Protein AF-A0A7S4MJD3-F1 (afdb_monomer)

Sequence (158 aa):
SFVICEYVCARFPGAAASKLLPPPGQARADVQKWVSVEATEMRPHILKPYKERVLKKLKGLGEPDEAVVEQGRQDTAKVLDVLEAHLAATPGGHLTGANFTLADVGFMPYLQALSDAKCGDLLEARPNVAAWWERCRTRPTWQATVALVKEARFTYKK

Structure (mmCIF, N/CA/C/O backbone):
data_AF-A0A7S4MJD3-F1
#
_entry.id   AF-A0A7S4MJD3-F1
#
loop_
_atom_site.group_PDB
_atom_site.id
_atom_site.type_symbol
_atom_site.label_atom_id
_atom_site.label_alt_id
_atom_site.label_comp_id
_atom_site.label_asym_id
_atom_site.label_entity_id
_atom_site.label_seq_id
_atom_site.pdbx_PDB_ins_code
_atom_site.Cartn_x
_atom_site.Cartn_y
_atom_site.Cartn_z
_atom_site.occupancy
_atom_site.B_iso_or_equiv
_atom_site.auth_seq_id
_atom_site.auth_comp_id
_atom_site.auth_asym_id
_atom_site.auth_atom_id
_atom_site.pdbx_PDB_model_num
ATOM 1 N N . SER A 1 1 ? 11.120 6.781 5.591 1.00 74.56 1 SER A N 1
ATOM 2 C CA . SER A 1 1 ? 11.193 5.314 5.421 1.00 74.56 1 SER A CA 1
ATOM 3 C C . SER A 1 1 ? 11.770 4.949 4.060 1.00 74.56 1 SER A C 1
ATOM 5 O O . SER A 1 1 ? 12.771 4.249 4.041 1.00 74.56 1 SER A O 1
ATOM 7 N N . PHE A 1 2 ? 11.231 5.465 2.947 1.00 86.50 2 PHE A N 1
ATOM 8 C CA . PHE A 1 2 ? 11.665 5.079 1.596 1.00 86.50 2 PHE A CA 1
ATOM 9 C C . PHE A 1 2 ? 13.173 5.214 1.319 1.00 86.50 2 PHE A C 1
ATOM 11 O O . PHE A 1 2 ? 13.774 4.271 0.825 1.00 86.50 2 PHE A O 1
ATOM 18 N N . VAL A 1 3 ? 13.808 6.323 1.718 1.00 90.38 3 VAL A N 1
ATOM 19 C CA . VAL A 1 3 ? 15.256 6.543 1.499 1.00 90.38 3 VAL A CA 1
ATOM 20 C C . VAL A 1 3 ? 16.121 5.443 2.133 1.00 90.38 3 VAL A C 1
ATOM 22 O O . VAL A 1 3 ? 17.127 5.039 1.561 1.00 90.38 3 VAL A O 1
ATOM 25 N N . ILE A 1 4 ? 15.714 4.901 3.287 1.00 92.94 4 ILE A N 1
ATOM 26 C CA . ILE A 1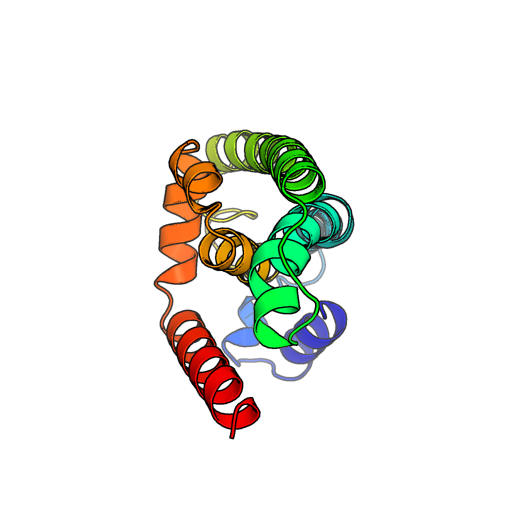 4 ? 16.417 3.774 3.920 1.00 92.94 4 ILE A CA 1
ATOM 27 C C . ILE A 1 4 ? 16.219 2.501 3.090 1.00 92.94 4 ILE A C 1
ATOM 29 O O . ILE A 1 4 ? 17.173 1.760 2.874 1.00 92.94 4 ILE A O 1
ATOM 33 N N . CYS A 1 5 ? 15.004 2.248 2.595 1.00 92.81 5 CYS A N 1
ATOM 34 C CA . CYS A 1 5 ? 14.727 1.107 1.721 1.00 92.81 5 CYS A CA 1
ATOM 35 C C . CYS A 1 5 ? 15.544 1.179 0.422 1.00 92.81 5 CYS A C 1
ATOM 37 O O . CYS A 1 5 ? 16.138 0.180 0.023 1.00 92.81 5 CYS A O 1
ATOM 39 N N . GLU A 1 6 ? 15.626 2.354 -0.204 1.00 91.94 6 GLU A N 1
ATOM 40 C CA . GLU A 1 6 ? 16.460 2.594 -1.385 1.00 91.94 6 GLU A CA 1
ATOM 41 C C . GLU A 1 6 ? 17.948 2.385 -1.077 1.00 91.94 6 GLU A C 1
ATOM 43 O O . GLU A 1 6 ? 18.629 1.669 -1.814 1.00 91.94 6 GLU A O 1
ATOM 48 N N . TYR A 1 7 ? 18.434 2.913 0.051 1.00 92.88 7 TYR A N 1
ATOM 49 C CA . TYR A 1 7 ? 19.800 2.669 0.510 1.00 92.88 7 TYR A CA 1
ATOM 50 C C . TYR A 1 7 ? 20.088 1.174 0.669 1.00 92.88 7 TYR A C 1
ATOM 52 O O . TYR A 1 7 ? 21.106 0.700 0.178 1.00 92.88 7 TYR A O 1
ATOM 60 N N . VAL A 1 8 ? 19.191 0.407 1.298 1.00 92.81 8 VAL A N 1
ATOM 61 C CA . VAL A 1 8 ? 19.345 -1.050 1.443 1.00 92.81 8 VAL A CA 1
ATOM 62 C C . VAL A 1 8 ? 19.394 -1.738 0.074 1.00 92.81 8 VAL A C 1
ATOM 64 O O . VAL A 1 8 ? 20.233 -2.614 -0.134 1.00 92.81 8 VAL A O 1
ATOM 67 N N . CYS A 1 9 ? 18.556 -1.325 -0.881 1.00 92.06 9 CYS A N 1
ATOM 68 C CA . CYS A 1 9 ? 18.588 -1.876 -2.238 1.00 92.06 9 CYS A CA 1
ATOM 69 C C . CYS A 1 9 ? 19.931 -1.607 -2.935 1.00 92.06 9 CYS A C 1
ATOM 71 O O . CYS A 1 9 ? 20.463 -2.493 -3.601 1.00 92.06 9 CYS A O 1
ATOM 73 N N . ALA A 1 10 ? 20.490 -0.405 -2.764 1.00 89.69 10 ALA A N 1
ATOM 74 C CA . ALA A 1 10 ? 21.744 0.004 -3.391 1.00 89.69 10 ALA A CA 1
ATOM 75 C C . ALA A 1 10 ? 22.992 -0.564 -2.691 1.00 89.69 10 ALA A C 1
ATOM 77 O O . ALA A 1 10 ? 23.972 -0.918 -3.344 1.00 89.69 10 ALA A O 1
ATOM 78 N N . ARG A 1 11 ? 22.975 -0.652 -1.357 1.00 92.31 11 ARG A N 1
ATOM 79 C CA . ARG A 1 11 ? 24.139 -1.010 -0.533 1.00 92.31 11 ARG A CA 1
ATOM 80 C C . ARG A 1 11 ? 24.476 -2.498 -0.569 1.00 92.31 11 ARG A C 1
ATOM 82 O O . ARG A 1 11 ? 25.631 -2.853 -0.313 1.00 92.31 11 ARG A O 1
ATOM 89 N N . PHE A 1 12 ? 23.491 -3.348 -0.855 1.00 89.75 12 PHE A N 1
ATOM 90 C CA . PHE A 1 12 ? 23.619 -4.807 -0.832 1.00 89.75 12 PHE A CA 1
ATOM 91 C C . PHE A 1 12 ? 23.301 -5.417 -2.210 1.00 89.75 12 PHE A C 1
ATOM 93 O O . PHE A 1 12 ? 22.275 -6.088 -2.368 1.00 89.75 12 PHE A O 1
ATOM 100 N N . PRO A 1 13 ? 24.155 -5.192 -3.229 1.00 80.19 13 PRO A N 1
ATOM 101 C CA . PRO A 1 13 ? 23.951 -5.761 -4.558 1.00 80.19 13 PRO A CA 1
ATOM 102 C C . PRO A 1 13 ? 23.959 -7.296 -4.503 1.00 80.19 13 PRO A C 1
ATOM 104 O O . PRO A 1 13 ? 24.726 -7.900 -3.757 1.00 80.19 13 PRO A O 1
ATOM 107 N N . GLY A 1 14 ? 23.074 -7.937 -5.270 1.00 79.44 14 GLY A N 1
ATOM 108 C CA . GLY A 1 14 ? 22.918 -9.398 -5.294 1.00 79.44 14 GLY A CA 1
ATOM 109 C C . GLY A 1 14 ? 21.995 -9.960 -4.205 1.00 79.44 14 GLY A C 1
ATOM 110 O O . GLY A 1 14 ? 21.465 -11.059 -4.366 1.00 79.44 14 GLY A O 1
ATOM 111 N N . ALA A 1 15 ? 21.709 -9.197 -3.143 1.00 83.06 15 ALA A N 1
ATOM 112 C CA . ALA A 1 15 ? 20.683 -9.566 -2.172 1.00 83.06 15 ALA A CA 1
ATOM 113 C C . ALA A 1 15 ? 19.283 -9.486 -2.799 1.00 83.06 15 ALA A C 1
ATOM 115 O O . ALA A 1 15 ? 19.042 -8.689 -3.708 1.00 83.06 15 ALA A O 1
ATOM 116 N N . ALA A 1 16 ? 18.319 -10.242 -2.267 1.00 83.88 16 ALA A N 1
ATOM 117 C CA . ALA A 1 16 ? 16.932 -10.196 -2.739 1.00 83.88 16 ALA A CA 1
ATOM 118 C C . ALA A 1 16 ? 16.346 -8.768 -2.728 1.00 83.88 16 ALA A C 1
ATOM 120 O O . ALA A 1 16 ? 15.608 -8.403 -3.640 1.00 83.88 16 ALA A O 1
ATOM 121 N N . ALA A 1 17 ? 16.736 -7.944 -1.747 1.00 83.94 17 ALA A N 1
ATOM 122 C CA . ALA A 1 17 ? 16.318 -6.547 -1.642 1.00 83.94 17 ALA A CA 1
ATOM 123 C C . ALA A 1 17 ? 16.767 -5.688 -2.836 1.00 83.94 17 ALA A C 1
ATOM 125 O O . ALA A 1 17 ? 16.015 -4.821 -3.263 1.00 83.94 17 ALA A O 1
ATOM 126 N N . SER A 1 18 ? 17.933 -5.960 -3.435 1.00 84.88 18 SER A N 1
ATOM 127 C CA . SER A 1 18 ? 18.428 -5.193 -4.593 1.00 84.88 18 SER A CA 1
ATOM 128 C C . SER A 1 18 ? 17.501 -5.266 -5.812 1.00 84.88 18 SER A C 1
ATOM 130 O O . SER A 1 18 ? 17.494 -4.357 -6.634 1.00 84.88 18 SER A O 1
ATOM 132 N N . LYS A 1 19 ? 16.659 -6.306 -5.902 1.00 90.25 19 LYS A N 1
ATOM 133 C CA . LYS A 1 19 ? 15.678 -6.485 -6.984 1.00 90.25 19 LYS A CA 1
ATOM 134 C C . LYS A 1 19 ? 14.398 -5.663 -6.793 1.00 90.25 19 LYS A C 1
ATOM 136 O O . LYS A 1 19 ? 13.605 -5.572 -7.722 1.00 90.25 19 LYS A O 1
ATOM 141 N N . LEU A 1 20 ? 14.187 -5.075 -5.611 1.00 94.62 20 LEU A N 1
ATOM 142 C CA . LEU A 1 20 ? 12.985 -4.290 -5.305 1.00 94.62 20 LEU A CA 1
ATOM 143 C C . LEU A 1 20 ? 13.018 -2.891 -5.928 1.00 94.62 20 LEU A C 1
ATOM 145 O O . LEU A 1 20 ? 11.980 -2.240 -6.016 1.00 94.62 20 LEU A O 1
ATOM 149 N N . LEU A 1 21 ? 14.188 -2.416 -6.356 1.00 95.06 21 LEU A N 1
ATOM 150 C CA . LEU A 1 21 ? 14.343 -1.125 -7.010 1.00 95.06 21 LEU A CA 1
ATOM 151 C C . LEU A 1 21 ? 15.037 -1.326 -8.365 1.00 95.06 21 LEU A C 1
ATOM 153 O O . LEU A 1 21 ? 16.231 -1.635 -8.386 1.00 95.06 21 LEU A O 1
ATOM 157 N N . PRO A 1 22 ? 14.331 -1.134 -9.497 1.00 93.62 22 PRO A N 1
ATOM 158 C CA . PRO A 1 22 ? 14.930 -1.202 -10.830 1.00 93.62 22 PRO A CA 1
ATOM 159 C C . PRO A 1 22 ? 16.136 -0.263 -10.955 1.00 93.62 22 PRO A C 1
ATOM 161 O O . PRO A 1 22 ? 16.205 0.707 -10.199 1.00 93.62 22 PRO A O 1
ATOM 164 N N . PRO A 1 23 ? 17.083 -0.481 -11.884 1.00 91.56 23 PRO A N 1
ATOM 165 C CA . PRO A 1 23 ? 18.152 0.484 -12.156 1.00 91.56 23 PRO A CA 1
ATOM 166 C C . PRO A 1 23 ? 17.589 1.848 -12.611 1.00 91.56 23 PRO A C 1
ATOM 168 O O . PRO A 1 23 ? 16.405 1.939 -12.948 1.00 91.56 23 PRO A O 1
ATOM 171 N N . PRO A 1 24 ? 18.403 2.922 -12.616 1.00 93.00 24 PRO A N 1
ATOM 172 C CA . PRO A 1 24 ? 17.975 4.230 -13.111 1.00 93.00 24 PRO A CA 1
ATOM 173 C C . PRO A 1 24 ? 17.344 4.150 -14.510 1.00 93.00 24 PRO A C 1
ATOM 175 O O . PRO A 1 24 ? 17.881 3.494 -15.399 1.00 93.00 24 PRO A O 1
ATOM 178 N N . GLY A 1 25 ? 16.198 4.810 -14.690 1.00 95.06 25 GLY A N 1
ATOM 179 C CA . GLY A 1 25 ? 15.408 4.779 -15.922 1.00 95.06 25 GLY A CA 1
ATOM 180 C C . GLY A 1 25 ? 13.906 4.808 -15.640 1.00 95.06 25 GLY A C 1
ATOM 181 O O . GLY A 1 25 ? 13.483 4.991 -14.496 1.00 95.06 25 GLY A O 1
ATOM 182 N N . GLN A 1 26 ? 13.102 4.588 -16.683 1.00 95.56 26 GLN A N 1
ATOM 183 C CA . GLN A 1 26 ? 11.639 4.691 -16.617 1.00 95.56 26 GLN A CA 1
ATOM 184 C C . GLN A 1 26 ? 11.027 3.807 -15.519 1.00 95.56 26 GLN A C 1
ATOM 186 O O . GLN A 1 26 ? 10.244 4.285 -14.707 1.00 95.56 26 GLN A O 1
ATOM 191 N N . ALA A 1 27 ? 11.459 2.547 -15.412 1.00 95.06 27 ALA A N 1
ATOM 192 C CA . ALA A 1 27 ? 10.937 1.628 -14.400 1.00 95.06 27 ALA A CA 1
ATOM 193 C C . ALA A 1 27 ? 11.194 2.109 -12.956 1.00 95.06 27 ALA A C 1
ATOM 195 O O . ALA A 1 27 ? 10.346 1.924 -12.085 1.00 95.06 27 ALA A O 1
ATOM 196 N N . ARG A 1 28 ? 12.340 2.754 -12.682 1.00 95.69 28 ARG A N 1
ATOM 197 C CA . ARG A 1 28 ? 12.607 3.354 -11.364 1.00 95.69 28 ARG A CA 1
ATOM 198 C C . ARG A 1 28 ? 11.742 4.592 -11.134 1.00 95.69 28 ARG A C 1
ATOM 200 O O . ARG A 1 28 ? 11.249 4.766 -10.022 1.00 95.69 28 ARG A O 1
ATOM 207 N N . ALA A 1 29 ? 11.531 5.413 -12.162 1.00 95.88 29 ALA A N 1
ATOM 208 C CA . ALA A 1 29 ? 10.637 6.566 -12.075 1.00 95.88 29 ALA A CA 1
ATOM 209 C C . ALA A 1 29 ? 9.195 6.133 -11.757 1.00 95.88 29 ALA A C 1
ATOM 211 O O . ALA A 1 29 ? 8.545 6.739 -10.908 1.00 95.88 29 ALA A O 1
ATOM 212 N N . ASP A 1 30 ? 8.723 5.030 -12.344 1.00 96.19 30 ASP A N 1
ATOM 213 C CA . ASP A 1 30 ? 7.406 4.468 -12.034 1.00 96.19 30 ASP A CA 1
ATOM 214 C C . ASP A 1 30 ? 7.299 3.962 -10.589 1.00 96.19 30 ASP A C 1
ATOM 216 O O . ASP A 1 30 ? 6.279 4.195 -9.939 1.00 96.19 30 ASP A O 1
ATOM 220 N N . VAL A 1 31 ? 8.360 3.356 -10.041 1.00 96.56 31 VAL A N 1
ATOM 221 C CA . VAL A 1 31 ? 8.416 3.009 -8.609 1.00 96.56 31 VAL A CA 1
ATOM 222 C C . VAL A 1 31 ? 8.336 4.261 -7.734 1.00 96.56 31 VAL A C 1
ATOM 224 O O . VAL A 1 31 ? 7.535 4.319 -6.802 1.00 96.56 31 VAL A O 1
ATOM 227 N N . GLN A 1 32 ? 9.139 5.281 -8.039 1.00 95.00 32 GLN A N 1
ATOM 228 C CA . GLN A 1 32 ? 9.191 6.525 -7.265 1.00 95.00 32 GLN A CA 1
ATOM 229 C C . GLN A 1 32 ? 7.873 7.310 -7.323 1.00 95.00 32 GLN A C 1
ATOM 231 O O . GLN A 1 32 ? 7.466 7.892 -6.319 1.00 95.00 32 GLN A O 1
ATOM 236 N N . LYS A 1 33 ? 7.164 7.270 -8.456 1.00 95.50 33 LYS A N 1
ATOM 237 C CA . LYS A 1 33 ? 5.815 7.832 -8.599 1.00 95.50 33 LYS A CA 1
ATOM 238 C C . LYS A 1 33 ? 4.856 7.231 -7.569 1.00 95.50 33 LYS A C 1
ATOM 240 O O . LYS A 1 33 ? 4.212 7.972 -6.834 1.00 95.50 33 LYS A O 1
ATOM 245 N N . TRP A 1 34 ? 4.809 5.903 -7.456 1.00 95.88 34 TRP A N 1
ATOM 246 C CA . TRP A 1 34 ? 3.944 5.220 -6.485 1.00 95.88 34 TRP A CA 1
ATOM 247 C C . TRP A 1 34 ? 4.341 5.465 -5.034 1.00 95.88 34 TRP A C 1
ATOM 249 O O . TRP A 1 34 ? 3.477 5.603 -4.176 1.00 95.88 34 TRP A O 1
ATOM 259 N N . VAL A 1 35 ? 5.637 5.585 -4.763 1.00 93.12 35 VAL A N 1
ATOM 260 C CA . VAL A 1 35 ? 6.147 5.973 -3.442 1.00 93.12 35 VAL A CA 1
ATOM 261 C C . VAL A 1 35 ? 5.698 7.387 -3.074 1.00 93.12 35 VAL A C 1
ATOM 263 O O . VAL A 1 35 ? 5.315 7.639 -1.934 1.00 93.12 35 VAL A O 1
ATOM 266 N N . SER A 1 36 ? 5.711 8.315 -4.034 1.00 92.81 36 SER A N 1
ATOM 267 C CA . SER A 1 36 ? 5.187 9.663 -3.816 1.00 92.81 36 SER A CA 1
ATOM 268 C C . SER A 1 36 ? 3.690 9.625 -3.506 1.00 92.81 36 SER A C 1
ATOM 270 O O . SER A 1 36 ? 3.272 10.224 -2.520 1.00 92.81 36 SER A O 1
ATOM 272 N N . VAL A 1 37 ? 2.905 8.880 -4.295 1.00 92.94 37 VAL A N 1
ATOM 273 C CA . VAL A 1 37 ? 1.457 8.703 -4.074 1.00 92.94 37 VAL A CA 1
ATOM 274 C C . VAL A 1 37 ? 1.172 8.091 -2.701 1.00 92.94 37 VAL A C 1
ATOM 276 O O . VAL A 1 37 ? 0.282 8.552 -1.991 1.00 92.94 37 VAL A O 1
ATOM 279 N N . GLU A 1 38 ? 1.941 7.087 -2.273 1.00 91.94 38 GLU A N 1
ATOM 280 C CA . GLU A 1 38 ? 1.825 6.535 -0.921 1.00 91.94 38 GLU A CA 1
ATOM 281 C C . GLU A 1 38 ? 2.029 7.620 0.143 1.00 91.94 38 GLU A C 1
ATOM 283 O O . GLU A 1 38 ? 1.215 7.767 1.057 1.00 91.94 38 GLU A O 1
ATOM 288 N N . ALA A 1 39 ? 3.102 8.398 0.011 1.00 89.62 39 ALA A N 1
ATOM 289 C CA . ALA A 1 39 ? 3.504 9.365 1.018 1.00 89.62 39 ALA A CA 1
ATOM 290 C C . ALA A 1 39 ? 2.555 10.570 1.132 1.00 89.62 39 ALA A C 1
ATOM 292 O O . ALA A 1 39 ? 2.421 11.106 2.245 1.00 89.62 39 ALA A O 1
ATOM 293 N N . THR A 1 40 ? 1.949 11.008 0.020 1.00 90.56 40 THR A N 1
ATOM 294 C CA . THR A 1 40 ? 1.086 12.202 -0.045 1.00 90.56 40 THR A CA 1
ATOM 295 C C . THR A 1 40 ? -0.395 11.879 0.043 1.00 90.56 40 THR A C 1
ATOM 297 O O . THR A 1 40 ? -1.106 12.589 0.744 1.00 90.56 40 THR A O 1
ATOM 300 N N . GLU A 1 41 ? -0.847 10.792 -0.582 1.00 88.81 41 GLU A N 1
ATOM 301 C CA . GLU A 1 41 ? -2.271 10.456 -0.649 1.00 88.81 41 GLU A CA 1
ATOM 302 C C . GLU A 1 41 ? -2.615 9.356 0.352 1.00 88.81 41 GLU A C 1
ATOM 304 O O . GLU A 1 41 ? -3.530 9.482 1.156 1.00 88.81 41 GLU A O 1
ATOM 309 N N . MET A 1 42 ? -1.861 8.259 0.381 1.00 88.31 42 MET A N 1
ATOM 310 C CA . MET A 1 42 ? -2.300 7.094 1.149 1.00 88.31 42 MET A CA 1
ATOM 311 C C . MET A 1 42 ? -2.080 7.256 2.663 1.00 88.31 42 MET A C 1
ATOM 313 O O . MET A 1 42 ? -2.987 7.083 3.487 1.00 88.31 42 MET A O 1
ATOM 317 N N . ARG A 1 43 ? -0.852 7.605 3.043 1.00 90.06 43 ARG A N 1
ATOM 318 C CA . ARG A 1 43 ? -0.405 7.708 4.433 1.00 90.06 43 ARG A CA 1
ATOM 319 C C . ARG A 1 43 ? -1.252 8.650 5.303 1.00 90.06 43 ARG A C 1
ATOM 321 O O . ARG A 1 43 ? -1.641 8.218 6.392 1.00 90.06 43 ARG A O 1
ATOM 328 N N . PRO A 1 44 ? -1.530 9.916 4.925 1.00 90.81 44 PRO A N 1
ATOM 329 C CA . PRO A 1 44 ? -2.267 10.820 5.810 1.00 90.81 44 PRO A CA 1
ATOM 330 C C . PRO A 1 44 ? -3.711 10.368 6.053 1.00 90.81 44 PRO A C 1
ATOM 332 O O . PRO A 1 44 ? -4.228 10.580 7.151 1.00 90.81 44 PRO A O 1
ATOM 335 N N . HIS A 1 45 ? -4.342 9.711 5.078 1.00 92.75 45 HIS A N 1
ATOM 336 C CA . HIS A 1 45 ? -5.727 9.256 5.183 1.00 92.75 45 HIS A CA 1
ATOM 337 C C . HIS A 1 45 ? -5.859 7.992 6.039 1.00 92.75 45 HIS A C 1
ATOM 339 O O . HIS A 1 45 ? -6.654 7.986 6.978 1.00 92.75 45 HIS A O 1
ATOM 345 N N . ILE A 1 46 ? -5.016 6.974 5.819 1.00 91.75 46 ILE A N 1
ATOM 346 C CA . ILE A 1 46 ? -5.047 5.717 6.596 1.00 91.75 46 ILE A CA 1
ATOM 347 C C . ILE A 1 46 ? -4.640 5.917 8.053 1.00 91.75 46 ILE A C 1
ATOM 349 O O . ILE A 1 46 ? -5.142 5.235 8.953 1.00 91.75 46 ILE A O 1
ATOM 353 N N . LEU A 1 47 ? -3.730 6.855 8.325 1.00 91.69 47 LEU A N 1
ATOM 354 C CA . LEU A 1 47 ? -3.291 7.090 9.695 1.00 91.69 47 LEU A CA 1
ATOM 355 C C . LEU A 1 47 ? -4.400 7.649 10.590 1.00 91.69 47 LEU A C 1
ATOM 357 O O . LEU A 1 47 ? -4.275 7.492 11.801 1.00 91.69 47 LEU A O 1
ATOM 361 N N . LYS A 1 48 ? -5.468 8.250 10.045 1.00 94.81 48 LYS A N 1
ATOM 362 C CA . LYS A 1 48 ? -6.624 8.710 10.834 1.00 94.81 48 LYS A CA 1
ATOM 363 C C . LYS A 1 48 ? -7.313 7.536 11.560 1.00 94.81 48 LYS A C 1
ATOM 365 O O . LYS A 1 48 ? -7.192 7.475 12.785 1.00 94.81 48 LYS A O 1
ATOM 370 N N . PRO A 1 49 ? -7.932 6.549 10.874 1.00 96.25 49 PRO A N 1
ATOM 371 C CA . PRO A 1 49 ? -8.598 5.435 11.546 1.00 96.25 49 PRO A CA 1
ATOM 372 C C . PRO A 1 49 ? -7.629 4.585 12.371 1.00 96.25 49 PRO A C 1
ATOM 374 O O . PRO A 1 49 ? -7.994 4.108 13.443 1.00 96.25 49 PRO A O 1
ATOM 377 N N . TYR A 1 50 ? -6.375 4.431 11.929 1.00 96.00 50 TYR A N 1
ATOM 378 C CA . TYR A 1 50 ? -5.369 3.693 12.694 1.00 96.00 50 TYR A CA 1
ATOM 379 C C . TYR A 1 50 ? -5.004 4.388 14.014 1.00 96.00 50 TYR A C 1
ATOM 381 O O . TYR A 1 50 ? -4.912 3.734 15.055 1.00 96.00 50 TYR A O 1
ATOM 389 N N . LYS A 1 51 ? -4.813 5.714 14.013 1.00 94.94 51 LYS A N 1
ATOM 390 C CA . LYS A 1 51 ? -4.547 6.469 15.246 1.00 94.94 51 LYS A CA 1
ATOM 391 C C . LYS A 1 51 ? -5.707 6.334 16.226 1.00 94.94 51 LYS A C 1
ATOM 393 O O . LYS A 1 51 ? -5.469 5.996 17.383 1.00 94.94 51 LYS A O 1
ATOM 398 N N . GLU A 1 52 ? -6.923 6.538 15.736 1.00 97.19 52 GLU A N 1
ATOM 399 C CA . GLU A 1 52 ? -8.145 6.518 16.536 1.00 97.19 52 GLU A CA 1
ATOM 400 C C . GLU A 1 52 ? -8.439 5.133 17.119 1.00 97.19 52 GLU A C 1
ATOM 402 O O . GLU A 1 52 ? -8.533 4.978 18.333 1.00 97.19 52 GLU A O 1
ATOM 407 N N . ARG A 1 53 ? -8.513 4.092 16.283 1.00 95.75 53 ARG A N 1
ATOM 408 C CA . ARG A 1 53 ? -8.960 2.759 16.722 1.00 95.75 53 ARG A CA 1
ATOM 409 C C . ARG A 1 53 ? -7.846 1.862 17.257 1.00 95.75 53 ARG A C 1
ATOM 411 O O . ARG A 1 53 ? -8.124 0.944 18.030 1.00 95.75 53 ARG A O 1
ATOM 418 N N . VAL A 1 54 ? -6.591 2.098 16.864 1.00 94.31 54 VAL A N 1
ATOM 419 C CA . VAL A 1 54 ? -5.454 1.245 17.252 1.00 94.31 54 VAL A CA 1
ATOM 420 C C . VAL A 1 54 ? -4.531 1.966 18.226 1.00 94.31 54 VAL A C 1
ATOM 422 O O . VAL A 1 54 ? -4.313 1.471 19.331 1.00 94.31 54 VAL A O 1
ATOM 425 N N . LEU A 1 55 ? -3.988 3.134 17.866 1.00 92.19 55 LEU A N 1
ATOM 426 C CA . LEU A 1 5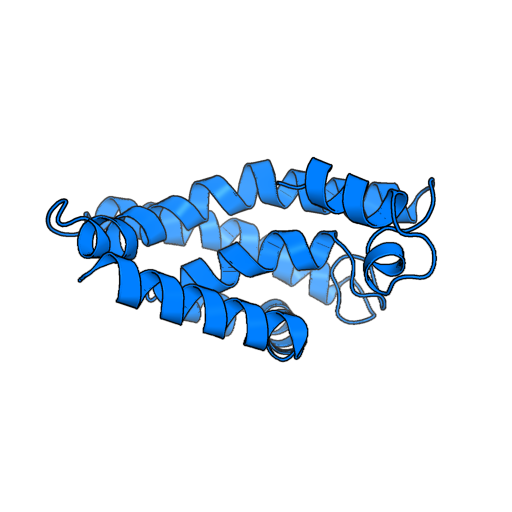5 ? -2.987 3.788 18.718 1.00 92.19 55 LEU A CA 1
ATOM 427 C C . LEU A 1 55 ? -3.568 4.339 20.018 1.00 92.19 55 LEU A C 1
ATOM 429 O O . LEU A 1 55 ? -2.917 4.162 21.047 1.00 92.19 55 LEU A O 1
ATOM 433 N N . LYS A 1 56 ? -4.761 4.952 20.015 1.00 94.88 56 LYS A N 1
ATOM 434 C CA . LYS A 1 56 ? -5.388 5.411 21.266 1.00 94.88 56 LYS A CA 1
ATOM 435 C C . LYS A 1 56 ? -5.602 4.253 22.234 1.00 94.88 56 LYS A C 1
ATOM 437 O O . LYS A 1 56 ? -5.162 4.336 23.377 1.00 94.88 56 LYS A O 1
ATOM 442 N N . LYS A 1 57 ? -6.138 3.130 21.745 1.00 91.81 57 LYS A N 1
ATOM 443 C CA . LYS A 1 57 ? -6.303 1.901 22.534 1.00 91.81 57 LYS A CA 1
ATOM 444 C C . LYS A 1 57 ? -4.974 1.352 23.060 1.00 91.81 57 LYS A C 1
ATOM 446 O O . LYS A 1 57 ? -4.907 0.887 24.193 1.00 91.81 57 LYS A O 1
ATOM 451 N N . LEU A 1 58 ? -3.914 1.365 22.250 1.00 89.56 58 LEU A N 1
ATOM 452 C CA . LEU A 1 58 ? -2.594 0.883 22.674 1.00 89.56 58 LEU A CA 1
ATOM 453 C C . LEU A 1 58 ? -1.930 1.796 23.712 1.00 89.56 58 LEU A C 1
ATOM 455 O O . LEU A 1 58 ? -1.187 1.292 24.546 1.00 89.56 58 LEU A O 1
ATOM 459 N N . LYS A 1 59 ? -2.186 3.106 23.651 1.00 90.62 59 LYS A N 1
ATOM 460 C CA . LYS A 1 59 ? -1.556 4.127 24.502 1.00 90.62 59 LYS A CA 1
ATOM 461 C C . LYS A 1 59 ? -2.445 4.633 25.646 1.00 90.62 59 LYS A C 1
ATOM 463 O O . LYS A 1 59 ? -2.012 5.510 26.381 1.00 90.62 59 LYS A O 1
ATOM 468 N N . GLY A 1 60 ? -3.674 4.133 25.778 1.00 92.44 60 GLY A N 1
ATOM 469 C CA . GLY A 1 60 ? -4.631 4.597 26.789 1.00 92.44 60 GLY A CA 1
ATOM 470 C C . GLY A 1 60 ? -5.107 6.042 26.588 1.00 92.44 60 GLY A C 1
ATOM 471 O O . GLY A 1 60 ? -5.379 6.730 27.562 1.00 92.44 60 GLY A O 1
ATOM 472 N N . LEU A 1 61 ? -5.200 6.523 25.343 1.00 93.75 61 LEU A N 1
ATOM 473 C CA . LEU A 1 61 ? -5.540 7.923 25.022 1.00 93.75 61 LEU A CA 1
ATOM 474 C C . LEU A 1 61 ? -7.055 8.173 24.867 1.00 93.75 61 LEU A C 1
ATOM 476 O O . LEU A 1 61 ? -7.458 9.085 24.146 1.00 93.75 61 LEU A O 1
ATOM 480 N N . GLY A 1 62 ? -7.886 7.353 25.514 1.00 94.31 62 GLY A N 1
ATOM 481 C CA . GLY A 1 62 ? -9.347 7.427 25.439 1.00 94.31 62 GLY A CA 1
ATOM 482 C C . GLY A 1 62 ? -9.960 6.721 24.226 1.00 94.31 62 GLY A C 1
ATOM 483 O O . GLY A 1 62 ? -9.280 6.000 23.489 1.00 94.31 62 GLY A O 1
ATOM 484 N N . GLU A 1 63 ? -11.266 6.924 24.051 1.00 96.31 63 GLU A N 1
ATOM 485 C CA . GLU A 1 63 ? -12.050 6.280 22.997 1.00 96.31 63 GLU A CA 1
ATOM 486 C C . GLU A 1 63 ? -11.786 6.888 21.601 1.00 96.31 63 GLU A C 1
ATOM 488 O O . GLU A 1 63 ? -11.375 8.057 21.483 1.00 96.31 63 GLU A O 1
ATOM 493 N N . PRO A 1 64 ? -11.995 6.104 20.527 1.00 96.81 64 PRO A N 1
ATOM 494 C CA . PRO A 1 64 ? -11.924 6.598 19.156 1.00 96.81 64 PRO A CA 1
ATOM 495 C C . PRO A 1 64 ? -12.964 7.692 18.883 1.00 96.81 64 PRO A C 1
ATOM 497 O O . PRO A 1 64 ? -14.117 7.589 19.295 1.00 96.81 64 PRO A O 1
ATOM 500 N N . ASP A 1 65 ? -12.568 8.713 18.128 1.00 97.75 65 ASP A N 1
ATOM 501 C CA . ASP A 1 65 ? -13.488 9.648 17.487 1.00 97.75 65 ASP A CA 1
ATOM 502 C C . ASP A 1 65 ? -13.936 9.054 16.144 1.00 97.75 65 ASP A C 1
ATOM 504 O O . ASP A 1 65 ? -13.189 9.035 15.160 1.00 97.75 65 ASP A O 1
ATOM 508 N N . GLU A 1 66 ? -15.163 8.539 16.107 1.00 96.69 66 GLU A N 1
ATOM 509 C CA . GLU A 1 66 ? -15.699 7.863 14.925 1.00 96.69 66 GLU A CA 1
ATOM 510 C C . GLU A 1 66 ? -15.940 8.811 13.737 1.00 96.69 66 GLU A C 1
ATOM 512 O O . GLU A 1 66 ? -15.900 8.357 12.593 1.00 96.69 66 GLU A O 1
ATOM 517 N N . ALA A 1 67 ? -16.086 10.124 13.952 1.00 97.69 67 ALA A N 1
ATOM 518 C CA . ALA A 1 67 ? -16.164 11.081 12.847 1.00 97.69 67 ALA A CA 1
ATOM 519 C C . ALA A 1 67 ? -14.803 11.223 12.143 1.00 97.69 67 ALA A C 1
ATOM 521 O O . ALA A 1 67 ? -14.727 11.251 10.912 1.00 97.69 67 ALA A O 1
ATOM 522 N N . VAL A 1 68 ? -13.706 11.236 12.911 1.00 97.19 68 VAL A N 1
ATOM 523 C CA . VAL A 1 68 ? -12.338 11.237 12.362 1.00 97.19 68 VAL A CA 1
ATOM 524 C C . VAL A 1 68 ? -12.033 9.930 11.630 1.00 97.19 68 VAL A C 1
ATOM 526 O O . VAL A 1 68 ? -11.399 9.951 10.567 1.00 97.19 68 VAL A O 1
ATOM 529 N N . VAL A 1 69 ? -12.488 8.796 12.172 1.00 97.25 69 VAL A N 1
ATOM 530 C CA . VAL A 1 69 ? -12.365 7.494 11.504 1.00 97.25 69 VAL A CA 1
ATOM 531 C C . VAL A 1 69 ? -13.093 7.520 10.164 1.00 97.25 69 VAL A C 1
ATOM 533 O O . VAL A 1 69 ? -12.486 7.167 9.152 1.00 97.25 69 VAL A O 1
ATOM 536 N N . GLU A 1 70 ? -14.353 7.947 10.140 1.00 97.38 70 GLU A N 1
ATOM 537 C CA . GLU A 1 70 ? -15.168 7.930 8.927 1.00 97.38 70 GLU A CA 1
ATOM 538 C C . GLU A 1 70 ? -14.612 8.867 7.851 1.00 97.38 70 GLU A C 1
ATOM 540 O O . GLU A 1 70 ? -14.461 8.457 6.701 1.00 97.38 70 GLU A O 1
ATOM 545 N N . GLN A 1 71 ? -14.155 10.066 8.223 1.00 96.62 71 GLN A N 1
ATOM 546 C CA . GLN A 1 71 ? -13.453 10.941 7.282 1.00 96.62 71 GLN A CA 1
ATOM 547 C C . GLN A 1 71 ? -12.212 10.254 6.693 1.00 96.62 71 GLN A C 1
ATOM 549 O O . GLN A 1 71 ? -11.958 10.318 5.491 1.00 96.62 71 GLN A O 1
ATOM 554 N N . GLY A 1 72 ? -11.426 9.574 7.532 1.00 96.56 72 GLY A N 1
ATOM 555 C CA . GLY A 1 72 ? -10.268 8.820 7.066 1.00 96.56 72 GLY A CA 1
ATOM 556 C C . GLY A 1 72 ? -10.632 7.650 6.155 1.00 96.56 72 GLY A C 1
ATOM 557 O O . GLY A 1 72 ? -9.913 7.404 5.188 1.00 96.56 72 GLY A O 1
ATOM 558 N N . ARG A 1 73 ? -11.752 6.962 6.408 1.00 97.19 73 ARG A N 1
ATOM 559 C CA . ARG A 1 73 ? -12.280 5.902 5.535 1.00 97.19 73 ARG A CA 1
ATOM 560 C C . ARG A 1 73 ? -12.675 6.455 4.167 1.00 97.19 73 ARG A C 1
ATOM 562 O O . ARG A 1 73 ? -12.249 5.892 3.164 1.00 97.19 73 ARG A O 1
ATOM 569 N N . GLN A 1 74 ? -13.398 7.572 4.120 1.00 97.06 74 GLN A N 1
ATOM 570 C CA . GLN A 1 74 ? -13.816 8.219 2.870 1.00 97.06 74 GLN A CA 1
ATOM 571 C C . GLN A 1 74 ? -12.629 8.713 2.042 1.00 97.06 74 GLN A C 1
ATOM 573 O O . GLN A 1 74 ? -12.577 8.486 0.834 1.00 97.06 74 GLN A O 1
ATOM 578 N N . ASP A 1 75 ? -11.648 9.353 2.681 1.00 95.69 75 ASP A N 1
ATOM 579 C CA . ASP A 1 75 ? -10.448 9.814 1.983 1.00 95.69 75 ASP A CA 1
ATOM 580 C C . ASP A 1 75 ? -9.619 8.624 1.464 1.00 95.69 75 ASP A C 1
ATOM 582 O O . ASP A 1 75 ? -9.166 8.618 0.320 1.00 95.69 75 ASP A O 1
ATOM 586 N N . THR A 1 76 ? -9.479 7.571 2.279 1.00 96.06 76 THR A N 1
ATOM 587 C CA . THR A 1 76 ? -8.798 6.324 1.893 1.00 96.06 76 THR A CA 1
ATOM 588 C C . THR A 1 76 ? -9.497 5.662 0.707 1.00 96.06 76 THR A C 1
ATOM 590 O O . THR A 1 76 ? -8.827 5.214 -0.221 1.00 96.06 76 THR A O 1
ATOM 593 N N . ALA A 1 77 ? -10.831 5.620 0.706 1.00 97.19 77 ALA A N 1
ATOM 594 C CA . ALA A 1 77 ? -11.612 5.001 -0.356 1.00 97.19 77 ALA A CA 1
ATOM 595 C C . ALA 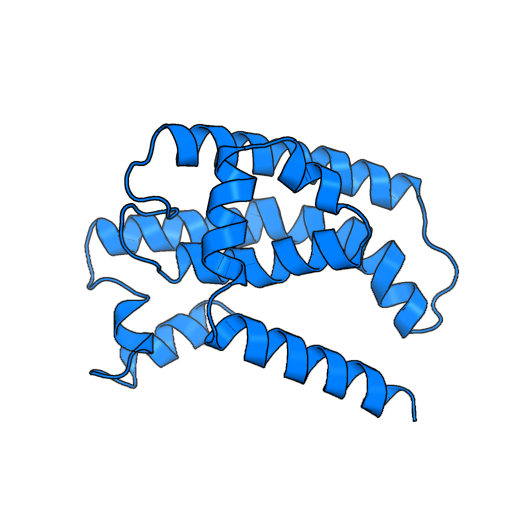A 1 77 ? -11.278 5.595 -1.733 1.00 97.19 77 ALA A C 1
ATOM 597 O O . ALA A 1 77 ? -11.083 4.822 -2.669 1.00 97.19 77 ALA A O 1
ATOM 598 N N . LYS A 1 78 ? -11.110 6.921 -1.834 1.00 96.25 78 LYS A N 1
ATOM 599 C CA . LYS A 1 78 ? -10.741 7.611 -3.084 1.00 96.25 78 LYS A CA 1
ATOM 600 C C . LYS A 1 78 ? -9.377 7.166 -3.610 1.00 96.25 78 LYS A C 1
ATOM 602 O O . LYS A 1 78 ? -9.220 6.914 -4.800 1.00 96.25 78 LYS A O 1
ATOM 607 N N . VAL A 1 79 ? -8.390 7.034 -2.724 1.00 95.50 79 VAL A N 1
ATOM 608 C CA . VAL A 1 79 ? -7.048 6.557 -3.100 1.00 95.50 79 VAL A CA 1
ATOM 609 C C . VAL A 1 79 ? -7.113 5.106 -3.569 1.00 95.50 79 VAL A C 1
ATOM 611 O O . VAL A 1 79 ? -6.506 4.749 -4.576 1.00 95.50 79 VAL A O 1
ATOM 614 N N . LEU A 1 80 ? -7.889 4.271 -2.877 1.00 97.38 80 LEU A N 1
ATOM 615 C CA . LEU A 1 80 ? -8.076 2.879 -3.268 1.00 97.38 80 LEU A CA 1
ATOM 616 C C . LEU A 1 80 ? -8.817 2.741 -4.608 1.00 97.38 80 LEU A C 1
ATOM 618 O O . LEU A 1 80 ? -8.513 1.810 -5.343 1.00 97.38 80 LEU A O 1
ATOM 622 N N . ASP A 1 81 ? -9.721 3.659 -4.966 1.00 98.12 81 ASP A N 1
ATOM 623 C CA . ASP A 1 81 ? -10.359 3.683 -6.295 1.00 98.12 81 ASP A CA 1
ATOM 624 C C . ASP A 1 81 ? -9.346 3.972 -7.410 1.00 98.12 81 ASP A C 1
ATOM 626 O O . ASP A 1 81 ? -9.385 3.344 -8.469 1.00 98.12 81 ASP A O 1
ATOM 630 N N . VAL A 1 82 ? -8.384 4.866 -7.158 1.00 96.75 82 VAL A N 1
ATOM 631 C CA . VAL A 1 82 ? -7.271 5.117 -8.088 1.00 96.75 82 VAL A CA 1
ATOM 632 C C . VAL A 1 82 ? -6.384 3.878 -8.226 1.00 96.75 82 VAL A C 1
ATOM 634 O O . VAL A 1 82 ? -6.013 3.517 -9.344 1.00 96.75 82 VAL A O 1
ATOM 637 N N . LEU A 1 83 ? -6.060 3.198 -7.118 1.00 97.19 83 LEU A N 1
ATOM 638 C CA . LEU A 1 83 ? -5.300 1.944 -7.168 1.00 97.19 83 LEU A CA 1
ATOM 639 C C . LEU A 1 83 ? -6.064 0.844 -7.909 1.00 97.19 83 LEU A C 1
ATOM 641 O O . LEU A 1 83 ? -5.453 0.114 -8.681 1.00 97.19 83 LEU A O 1
ATOM 645 N N . GLU A 1 84 ? -7.373 0.727 -7.694 1.00 98.44 84 GLU A N 1
ATOM 646 C CA . GLU A 1 84 ? -8.227 -0.261 -8.355 1.00 98.44 84 GLU A CA 1
ATOM 647 C C . GLU A 1 84 ? -8.208 -0.075 -9.874 1.00 98.44 84 GLU A C 1
ATOM 649 O O . GLU A 1 84 ? -7.909 -1.019 -10.606 1.00 98.44 84 GLU A O 1
ATOM 654 N N . ALA A 1 85 ? -8.433 1.156 -10.346 1.00 98.44 85 ALA A N 1
ATOM 655 C CA . ALA A 1 85 ? -8.369 1.483 -11.767 1.00 98.44 85 ALA A CA 1
ATOM 656 C C . ALA A 1 85 ? -6.964 1.248 -12.349 1.00 98.44 85 ALA A C 1
ATOM 658 O O . ALA A 1 85 ? -6.823 0.693 -13.441 1.00 98.44 85 ALA A O 1
ATOM 659 N N . HIS A 1 86 ? -5.913 1.625 -11.614 1.00 98.00 86 HIS A N 1
ATOM 660 C CA . HIS A 1 86 ? -4.533 1.414 -12.050 1.00 98.00 86 HIS A CA 1
ATOM 661 C C . HIS A 1 86 ? -4.170 -0.068 -12.157 1.00 98.00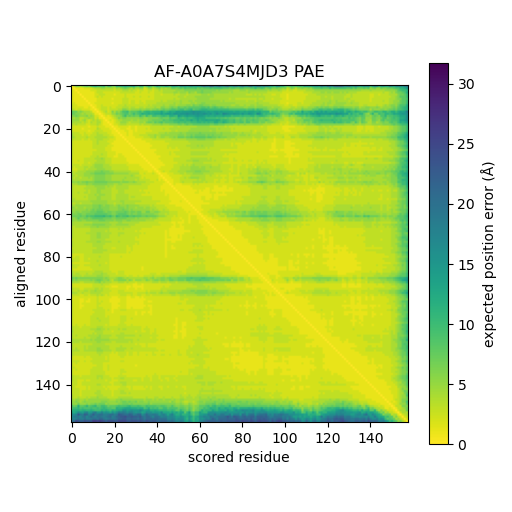 86 HIS A C 1
ATOM 663 O O . HIS A 1 86 ? -3.576 -0.483 -13.149 1.00 98.00 86 HIS A O 1
ATOM 669 N N . LEU A 1 87 ? -4.523 -0.876 -11.155 1.00 98.25 87 LEU A N 1
ATOM 670 C CA . LEU A 1 87 ? -4.245 -2.313 -11.138 1.00 98.25 87 LEU A CA 1
ATOM 671 C C . LEU A 1 87 ? -5.050 -3.057 -12.207 1.00 98.25 87 LEU A C 1
ATOM 673 O O . LEU A 1 87 ? -4.530 -4.005 -12.787 1.00 98.25 87 LEU A O 1
ATOM 677 N N . ALA A 1 88 ? -6.268 -2.605 -12.519 1.00 98.25 88 ALA A N 1
ATOM 678 C CA . ALA A 1 88 ? -7.036 -3.125 -13.648 1.00 98.25 88 ALA A CA 1
ATOM 679 C C . ALA A 1 88 ? -6.344 -2.845 -14.996 1.00 98.25 88 ALA A C 1
ATOM 681 O O . ALA A 1 88 ? -6.343 -3.694 -15.886 1.00 98.25 88 ALA A O 1
ATOM 682 N N . ALA A 1 89 ? -5.728 -1.667 -15.142 1.00 97.88 89 ALA A N 1
ATOM 683 C CA . ALA A 1 89 ? -5.018 -1.259 -16.355 1.00 97.88 89 ALA A CA 1
ATOM 684 C C . ALA A 1 89 ? -3.566 -1.774 -16.437 1.00 97.88 89 ALA A C 1
A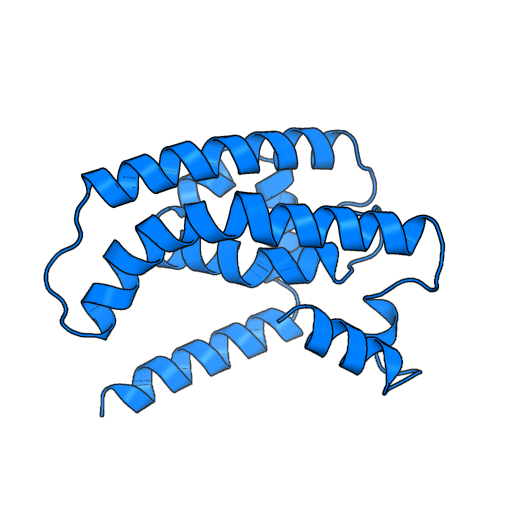TOM 686 O O . ALA A 1 89 ? -2.951 -1.709 -17.502 1.00 97.88 89 ALA A O 1
ATOM 687 N N . THR A 1 90 ? -3.006 -2.278 -15.333 1.00 97.00 90 THR A N 1
ATOM 688 C CA . THR A 1 90 ? -1.595 -2.675 -15.234 1.00 97.00 90 THR A CA 1
ATOM 689 C C . THR A 1 90 ? -1.460 -4.197 -15.160 1.00 97.00 90 THR A C 1
ATOM 691 O O . THR A 1 90 ? -1.634 -4.788 -14.091 1.00 97.00 90 THR A O 1
ATOM 694 N N . PRO A 1 91 ? -1.105 -4.873 -16.267 1.00 92.81 91 PRO A N 1
ATOM 695 C CA . PRO A 1 91 ? -0.917 -6.317 -16.257 1.00 92.81 91 PRO A CA 1
ATOM 696 C C . PRO A 1 91 ? 0.306 -6.714 -15.419 1.00 92.81 91 PRO A C 1
ATOM 698 O O . PRO A 1 91 ? 1.280 -5.973 -15.307 1.00 92.81 91 PRO A O 1
ATOM 701 N N . GLY A 1 92 ? 0.283 -7.925 -14.863 1.00 93.88 92 GLY A N 1
ATOM 702 C CA . GLY A 1 92 ? 1.390 -8.482 -14.073 1.00 93.88 92 GLY A CA 1
ATOM 703 C C . GLY A 1 92 ? 1.147 -8.500 -12.562 1.00 93.88 92 GLY A C 1
ATOM 704 O O . GLY A 1 92 ? 1.873 -9.173 -11.836 1.00 93.88 92 GLY A O 1
ATOM 705 N N . GLY A 1 93 ? 0.078 -7.858 -12.088 1.00 95.00 93 GLY A N 1
ATOM 706 C CA . GLY A 1 93 ? -0.429 -8.059 -10.732 1.00 95.00 93 GLY A CA 1
ATOM 707 C C . GLY A 1 93 ? 0.308 -7.301 -9.623 1.00 95.00 93 GLY A C 1
ATOM 708 O O . GLY A 1 93 ? -0.019 -7.533 -8.455 1.00 95.00 93 GLY A O 1
ATOM 709 N N . HIS A 1 94 ? 1.232 -6.401 -9.963 1.00 97.69 94 HIS A N 1
ATOM 710 C CA . HIS A 1 94 ? 1.888 -5.445 -9.064 1.00 97.69 94 HIS A CA 1
ATOM 711 C C . HIS A 1 94 ? 1.786 -4.013 -9.608 1.00 97.69 94 HIS A C 1
ATOM 713 O O . HIS A 1 94 ? 1.483 -3.802 -10.783 1.00 97.69 94 HIS A O 1
ATOM 719 N N . LEU A 1 95 ? 2.059 -3.011 -8.763 1.00 97.44 95 LEU A N 1
ATOM 720 C CA . LEU A 1 95 ? 1.872 -1.592 -9.117 1.00 97.44 95 LEU A CA 1
ATOM 721 C C . LEU A 1 95 ? 2.718 -1.132 -10.314 1.00 97.44 95 LEU A C 1
ATOM 723 O O . LEU A 1 95 ? 2.356 -0.180 -11.004 1.00 97.44 95 LEU A O 1
ATOM 727 N N . THR A 1 96 ? 3.839 -1.804 -10.570 1.00 97.06 96 THR A N 1
ATOM 728 C CA . THR A 1 96 ? 4.762 -1.503 -11.674 1.00 97.06 96 THR A CA 1
ATOM 729 C C . THR A 1 96 ? 4.906 -2.673 -12.652 1.00 97.06 96 THR A C 1
ATOM 731 O O . THR A 1 96 ? 5.966 -2.857 -13.249 1.00 97.06 96 THR A O 1
ATOM 734 N N . GLY A 1 97 ? 3.868 -3.500 -12.797 1.00 95.75 97 GLY A N 1
ATOM 735 C CA . GLY A 1 97 ? 3.834 -4.614 -13.745 1.00 95.75 97 GLY A CA 1
ATOM 736 C C . GLY A 1 97 ? 3.982 -5.982 -13.080 1.00 95.75 97 GLY A C 1
ATOM 737 O O . GLY A 1 97 ? 3.331 -6.264 -12.082 1.00 95.75 97 GLY A O 1
ATOM 738 N N . ALA A 1 98 ? 4.824 -6.857 -13.637 1.00 95.88 98 ALA A N 1
ATOM 739 C CA . ALA A 1 98 ? 4.990 -8.236 -13.151 1.00 95.88 98 ALA A CA 1
ATOM 740 C C . ALA A 1 98 ? 5.928 -8.376 -11.938 1.00 95.88 98 ALA A C 1
ATOM 742 O O . ALA A 1 98 ? 5.906 -9.390 -11.243 1.00 95.88 98 ALA A O 1
ATOM 743 N N . ASN A 1 99 ? 6.775 -7.377 -11.687 1.00 94.81 99 ASN A N 1
ATOM 744 C CA . ASN A 1 99 ? 7.763 -7.432 -10.616 1.00 94.81 99 ASN A CA 1
ATOM 745 C C . ASN A 1 99 ? 7.231 -6.756 -9.353 1.00 94.81 99 ASN A C 1
ATOM 747 O O . ASN A 1 99 ? 6.760 -5.623 -9.408 1.00 94.81 99 ASN A O 1
ATOM 751 N N . PHE A 1 100 ? 7.402 -7.427 -8.215 1.00 96.81 100 PHE A N 1
ATOM 752 C CA . PHE A 1 100 ? 7.207 -6.838 -6.894 1.00 96.81 100 PHE A CA 1
ATOM 753 C C . PHE A 1 100 ? 8.354 -5.868 -6.579 1.00 96.81 100 PHE A C 1
ATOM 755 O O . PHE A 1 100 ? 9.522 -6.270 -6.577 1.00 96.81 100 PHE A O 1
ATOM 762 N N . THR A 1 101 ? 8.032 -4.605 -6.302 1.00 97.12 101 THR A N 1
ATOM 763 C CA . THR A 1 101 ? 9.019 -3.531 -6.109 1.00 97.12 101 THR A CA 1
ATOM 764 C C . THR A 1 101 ? 8.791 -2.758 -4.812 1.00 97.12 101 THR A C 1
ATOM 766 O O 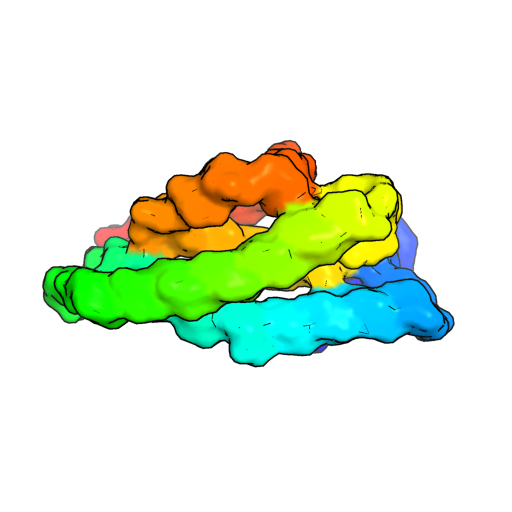. THR A 1 101 ? 7.864 -3.028 -4.046 1.00 97.12 101 THR A O 1
ATOM 769 N N . LEU A 1 102 ? 9.636 -1.756 -4.547 1.00 96.56 102 LEU A N 1
ATOM 770 C CA . LEU A 1 102 ? 9.419 -0.819 -3.447 1.00 96.56 102 LEU A CA 1
ATOM 771 C C . LEU A 1 102 ? 8.105 -0.035 -3.572 1.00 96.56 102 LEU A C 1
ATOM 773 O O . LEU A 1 102 ? 7.628 0.457 -2.552 1.00 96.56 102 LEU A O 1
ATOM 777 N N . ALA A 1 103 ? 7.511 0.048 -4.771 1.00 96.88 103 ALA A N 1
ATOM 778 C CA . ALA A 1 103 ? 6.172 0.597 -4.934 1.00 96.88 103 ALA A CA 1
ATOM 779 C C . ALA A 1 103 ? 5.183 -0.224 -4.107 1.00 96.88 103 ALA A C 1
ATOM 781 O O . ALA A 1 103 ? 4.513 0.328 -3.247 1.00 96.88 103 ALA A O 1
ATOM 782 N N . ASP A 1 104 ? 5.156 -1.547 -4.285 1.00 97.69 104 ASP A N 1
ATOM 783 C CA . ASP A 1 104 ? 4.259 -2.425 -3.535 1.00 97.69 104 ASP A CA 1
ATOM 784 C C . ASP A 1 104 ? 4.579 -2.403 -2.035 1.00 97.69 104 ASP A C 1
ATOM 786 O O . ASP A 1 104 ? 3.682 -2.201 -1.217 1.00 97.69 104 ASP A O 1
ATOM 790 N N . VAL A 1 105 ? 5.866 -2.541 -1.677 1.00 96.00 105 VAL A N 1
ATOM 791 C CA . VAL A 1 105 ? 6.340 -2.547 -0.278 1.00 96.00 105 VAL A CA 1
ATOM 792 C C . VAL A 1 105 ? 5.885 -1.300 0.478 1.00 96.00 105 VAL A C 1
ATOM 794 O O . VAL A 1 105 ? 5.511 -1.410 1.645 1.00 96.00 105 VAL A O 1
ATOM 797 N N . GLY A 1 106 ? 5.898 -0.132 -0.173 1.00 94.69 106 GLY A N 1
ATOM 798 C CA . GLY A 1 106 ? 5.489 1.134 0.432 1.00 94.69 106 GLY A CA 1
ATOM 799 C C . GLY A 1 106 ? 4.054 1.108 0.957 1.00 94.69 106 GLY A C 1
ATOM 800 O O . GLY A 1 106 ? 3.801 1.594 2.056 1.00 94.69 106 GLY A O 1
ATOM 801 N N . PHE A 1 107 ? 3.128 0.470 0.237 1.00 95.88 107 PHE A N 1
ATOM 802 C CA . PHE A 1 107 ? 1.715 0.417 0.625 1.00 95.88 107 PHE A CA 1
ATOM 803 C C . PHE A 1 107 ? 1.417 -0.618 1.718 1.00 95.88 107 PHE A C 1
ATOM 805 O O . PHE A 1 107 ? 0.482 -0.430 2.499 1.00 95.88 107 PHE A O 1
ATOM 812 N N . MET A 1 108 ? 2.199 -1.700 1.810 1.00 96.38 108 MET A N 1
ATOM 813 C CA . MET A 1 108 ? 1.870 -2.854 2.663 1.00 96.38 108 MET A CA 1
ATOM 814 C C . MET A 1 108 ? 1.623 -2.511 4.146 1.00 96.38 108 MET A C 1
ATOM 816 O O . MET A 1 108 ? 0.623 -2.987 4.693 1.00 96.38 108 MET A O 1
ATOM 820 N N . PRO A 1 109 ? 2.442 -1.673 4.821 1.00 94.38 109 PRO A N 1
ATOM 821 C CA . PRO A 1 109 ? 2.179 -1.283 6.207 1.00 94.38 109 PRO A CA 1
ATOM 822 C C . PRO A 1 109 ? 0.842 -0.571 6.393 1.00 94.38 109 PRO A C 1
ATOM 824 O O . PRO A 1 109 ? 0.194 -0.745 7.423 1.00 94.38 109 PRO A O 1
ATOM 827 N N . TYR A 1 110 ? 0.407 0.204 5.402 1.00 94.81 110 TYR A N 1
ATOM 828 C CA . TYR A 1 110 ? -0.829 0.973 5.487 1.00 94.81 110 TYR A CA 1
ATOM 829 C C . TYR A 1 110 ? -2.062 0.113 5.210 1.00 94.81 110 TYR A C 1
ATOM 831 O O . TYR A 1 110 ? -3.057 0.241 5.918 1.00 94.81 110 TYR A O 1
ATOM 839 N N . LEU A 1 111 ? -1.991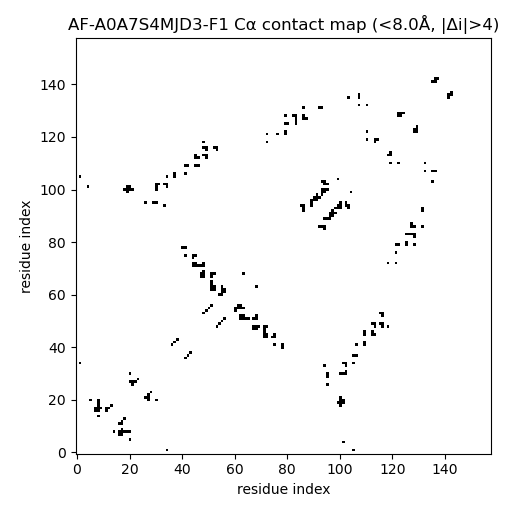 -0.832 4.271 1.00 95.50 111 LEU A N 1
ATOM 840 C CA . LEU A 1 111 ? -3.089 -1.787 4.062 1.00 95.50 111 LEU A CA 1
ATOM 841 C C . LEU A 1 111 ? -3.268 -2.720 5.267 1.00 95.50 111 LEU A C 1
ATOM 843 O O . LEU A 1 111 ? -4.393 -3.016 5.682 1.00 95.50 111 LEU A O 1
ATOM 847 N N . GLN A 1 112 ? -2.163 -3.116 5.905 1.00 95.50 112 GLN A N 1
ATOM 848 C CA . GLN A 1 112 ? -2.225 -3.811 7.188 1.00 95.50 112 GLN A CA 1
ATOM 849 C C . GLN A 1 112 ? -2.823 -2.919 8.284 1.00 95.50 112 GLN A C 1
ATOM 851 O O . GLN A 1 112 ? -3.652 -3.390 9.057 1.00 95.50 112 GLN A O 1
ATOM 856 N N . ALA A 1 113 ? -2.465 -1.631 8.334 1.00 94.00 113 ALA A N 1
ATOM 857 C CA . ALA A 1 113 ? -3.028 -0.685 9.297 1.00 94.00 113 ALA A CA 1
ATOM 858 C C . ALA A 1 113 ? -4.545 -0.485 9.124 1.00 94.00 113 ALA A C 1
ATOM 860 O O . ALA A 1 113 ? -5.247 -0.378 10.127 1.00 94.00 113 ALA A O 1
ATOM 861 N N . LEU A 1 114 ? -5.065 -0.490 7.891 1.00 94.75 114 LEU A N 1
ATOM 862 C CA . LEU A 1 114 ? -6.511 -0.496 7.632 1.00 94.75 114 LEU A CA 1
ATOM 863 C C . LEU A 1 114 ? -7.185 -1.732 8.221 1.00 94.75 114 LEU A C 1
ATOM 865 O O . LEU A 1 114 ? -8.206 -1.614 8.897 1.00 94.75 114 LEU A O 1
ATOM 869 N N . SER A 1 115 ? -6.595 -2.907 7.999 1.00 93.94 115 SER A N 1
ATOM 870 C CA . SER A 1 115 ? -7.107 -4.168 8.543 1.00 93.94 115 SER A CA 1
ATOM 871 C C . SER A 1 115 ? -7.114 -4.137 10.078 1.00 93.94 115 SER A C 1
ATOM 873 O O . SER A 1 115 ? -8.137 -4.419 10.702 1.00 93.94 115 SER A O 1
ATOM 875 N N . ASP A 1 116 ? -6.011 -3.694 10.690 1.00 93.75 116 ASP A N 1
ATOM 876 C CA . ASP A 1 116 ? -5.880 -3.524 12.143 1.00 93.75 116 ASP A CA 1
ATOM 877 C C . ASP A 1 116 ? -6.911 -2.515 12.701 1.00 93.75 116 ASP A C 1
ATOM 879 O O . ASP A 1 116 ? -7.417 -2.690 13.811 1.00 93.75 116 ASP A O 1
ATOM 883 N N . ALA A 1 117 ? -7.254 -1.476 11.931 1.00 95.31 117 ALA A N 1
ATOM 884 C CA . ALA A 1 117 ? -8.236 -0.447 12.285 1.00 95.31 117 ALA A CA 1
ATOM 885 C C . ALA A 1 117 ? -9.700 -0.846 12.007 1.00 95.31 117 ALA A C 1
ATOM 887 O O . ALA A 1 117 ? -10.600 -0.008 12.134 1.00 95.31 117 ALA A O 1
ATOM 888 N N . LYS A 1 118 ? -9.959 -2.113 11.652 1.00 95.81 118 LYS A N 1
ATOM 889 C CA . LYS A 1 118 ? -11.287 -2.621 11.263 1.00 95.81 118 LYS A CA 1
ATOM 890 C C . LYS A 1 118 ? -11.878 -1.880 10.055 1.00 95.81 118 LYS A C 1
ATOM 892 O O . LYS A 1 118 ? -13.060 -1.548 10.038 1.00 95.81 118 LYS A O 1
ATOM 897 N N . CYS A 1 119 ? -11.034 -1.597 9.068 1.00 96.44 119 CYS A N 1
ATOM 898 C CA . CYS A 1 119 ? -11.403 -0.988 7.789 1.00 96.44 119 CYS A CA 1
ATOM 899 C C . CYS A 1 119 ? -10.987 -1.863 6.592 1.00 96.44 119 CYS A C 1
ATOM 901 O O . CYS A 1 119 ? -10.706 -1.345 5.512 1.00 96.44 119 CYS A O 1
ATOM 903 N N . GLY A 1 120 ? -10.881 -3.182 6.798 1.00 95.88 120 GLY A N 1
ATOM 904 C CA . GLY A 1 120 ? -10.504 -4.143 5.754 1.00 95.88 120 GLY A CA 1
ATOM 905 C C . GLY A 1 120 ? -11.546 -4.280 4.640 1.00 95.88 120 GLY A C 1
ATOM 906 O O . GLY A 1 120 ? -11.186 -4.571 3.504 1.00 95.88 120 GLY A O 1
ATOM 907 N N . ASP A 1 121 ? -12.804 -3.954 4.936 1.00 97.50 121 ASP A N 1
ATOM 908 C CA . ASP A 1 121 ? -13.918 -3.930 3.985 1.00 97.50 121 ASP A CA 1
ATOM 909 C C . ASP A 1 121 ? -13.657 -2.999 2.785 1.00 97.50 121 ASP A C 1
ATOM 911 O O . ASP A 1 121 ? -14.070 -3.285 1.663 1.00 97.50 121 ASP A O 1
ATOM 915 N N . LEU A 1 122 ? -12.878 -1.927 2.985 1.00 97.31 122 LEU A N 1
ATOM 916 C CA . LEU A 1 122 ? -12.465 -1.028 1.903 1.00 97.31 122 LEU A CA 1
ATOM 917 C C . LEU A 1 122 ? -11.569 -1.718 0.864 1.00 97.31 122 LEU A C 1
ATOM 919 O O . LEU A 1 122 ? -11.564 -1.317 -0.301 1.00 97.31 122 LEU A O 1
ATOM 923 N N . LEU A 1 123 ? -10.798 -2.726 1.279 1.00 97.25 123 LEU A N 1
ATOM 924 C CA . LEU A 1 123 ? -9.963 -3.521 0.379 1.00 97.25 123 LEU A CA 1
ATOM 925 C C . LEU A 1 123 ? -10.812 -4.565 -0.343 1.00 97.25 123 LEU A C 1
ATOM 927 O O . LEU A 1 123 ? -10.690 -4.717 -1.551 1.00 97.25 123 LEU A O 1
ATOM 931 N N . GLU A 1 124 ? -11.697 -5.247 0.385 1.00 96.62 124 GLU A N 1
ATOM 932 C CA . GLU A 1 124 ? -12.569 -6.305 -0.143 1.00 96.62 124 GLU A CA 1
ATOM 933 C C . GLU A 1 124 ? -13.542 -5.793 -1.214 1.00 96.62 124 GLU A C 1
ATOM 935 O O . GLU A 1 124 ? -13.826 -6.501 -2.177 1.00 96.62 124 GLU A O 1
ATOM 940 N N . ALA A 1 125 ? -13.992 -4.539 -1.100 1.00 98.06 125 ALA A N 1
ATOM 941 C CA . ALA A 1 125 ? -14.853 -3.887 -2.087 1.00 98.06 125 ALA A CA 1
ATOM 942 C C . ALA A 1 125 ? -14.185 -3.650 -3.459 1.00 98.06 125 ALA A C 1
ATOM 944 O O . ALA A 1 125 ? -14.854 -3.226 -4.400 1.00 98.06 125 ALA A O 1
ATOM 945 N N . ARG A 1 126 ? -12.870 -3.874 -3.578 1.00 98.31 126 ARG A N 1
ATOM 946 C CA . ARG A 1 126 ? -12.054 -3.534 -4.750 1.00 98.31 126 ARG A CA 1
ATOM 947 C C . ARG A 1 126 ? -11.268 -4.763 -5.207 1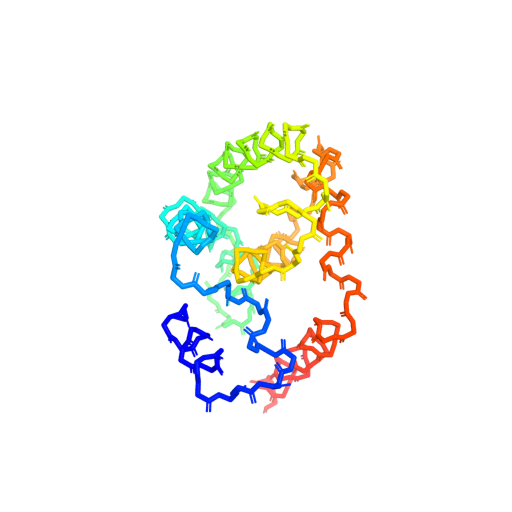.00 98.31 126 ARG A C 1
ATOM 949 O O . ARG A 1 126 ? -10.221 -5.059 -4.633 1.00 98.31 126 ARG A O 1
ATOM 956 N N . PRO A 1 127 ? -11.769 -5.537 -6.184 1.00 98.44 127 PRO A N 1
ATOM 957 C CA . PRO A 1 127 ? -11.238 -6.866 -6.479 1.00 98.44 127 PRO A CA 1
ATOM 958 C C . PRO A 1 127 ? -9.778 -6.866 -6.948 1.00 98.44 127 PRO A C 1
ATOM 960 O O . PRO A 1 127 ? -9.025 -7.765 -6.560 1.00 98.44 127 PRO A O 1
ATOM 963 N N . ASN A 1 128 ? -9.335 -5.877 -7.733 1.00 98.50 128 ASN A N 1
ATOM 964 C CA . ASN A 1 128 ? -7.940 -5.819 -8.175 1.00 98.50 128 ASN A CA 1
ATOM 965 C C . ASN A 1 128 ? -7.004 -5.459 -7.014 1.00 98.50 128 ASN A C 1
ATOM 967 O O . ASN A 1 128 ? -5.952 -6.090 -6.858 1.00 98.50 128 ASN A O 1
ATOM 971 N N . VAL A 1 129 ? -7.408 -4.514 -6.159 1.00 98.44 129 VAL A N 1
ATOM 972 C CA . VAL A 1 129 ? -6.712 -4.175 -4.909 1.00 98.44 129 VAL A CA 1
ATOM 973 C C . VAL A 1 129 ? -6.669 -5.372 -3.966 1.00 98.44 129 VAL A C 1
ATOM 975 O O . VAL A 1 129 ? -5.596 -5.689 -3.460 1.00 98.44 129 VAL A O 1
ATOM 978 N N . ALA A 1 130 ? -7.787 -6.063 -3.746 1.00 98.31 130 ALA A N 1
ATOM 979 C CA . ALA A 1 130 ? -7.864 -7.235 -2.880 1.00 98.31 130 ALA A CA 1
ATOM 980 C C . ALA A 1 130 ? -6.925 -8.346 -3.366 1.00 98.31 130 ALA A C 1
ATOM 982 O O . ALA A 1 130 ? -6.126 -8.870 -2.590 1.00 98.31 130 ALA A O 1
ATOM 983 N N . ALA A 1 131 ? -6.953 -8.661 -4.664 1.00 98.38 131 ALA A N 1
ATOM 984 C CA . ALA A 1 131 ? -6.086 -9.677 -5.250 1.00 98.38 131 ALA A CA 1
ATOM 985 C C . ALA A 1 131 ? -4.599 -9.286 -5.176 1.00 98.38 131 ALA A C 1
ATOM 987 O O . ALA A 1 131 ? -3.741 -10.127 -4.897 1.00 98.38 131 ALA A O 1
ATOM 988 N N . TRP A 1 132 ? -4.273 -8.014 -5.418 1.00 98.50 132 TRP A N 1
ATOM 989 C CA . TRP A 1 132 ? -2.914 -7.492 -5.257 1.00 98.50 132 TRP A CA 1
ATOM 990 C C . TRP A 1 132 ? -2.448 -7.544 -3.803 1.00 98.50 132 TRP A C 1
ATOM 992 O O . TRP A 1 132 ? -1.350 -8.031 -3.526 1.00 98.50 132 TRP A O 1
ATOM 1002 N N . TRP A 1 133 ? -3.293 -7.117 -2.868 1.00 98.12 133 TRP A N 1
ATOM 1003 C CA . TRP A 1 133 ? -2.992 -7.174 -1.447 1.00 98.12 133 TRP A CA 1
ATOM 1004 C C . TRP A 1 133 ? -2.782 -8.612 -0.979 1.00 98.12 133 TRP A C 1
ATOM 1006 O O . TRP A 1 133 ? -1.828 -8.870 -0.249 1.00 98.12 133 TRP A O 1
ATOM 1016 N N . GLU A 1 134 ? -3.588 -9.563 -1.457 1.00 98.12 134 GLU A N 1
ATOM 1017 C CA . GLU A 1 134 ? -3.416 -10.986 -1.166 1.00 98.12 134 GLU A CA 1
ATOM 1018 C C . GLU A 1 134 ? -2.032 -11.488 -1.585 1.00 98.12 134 GLU A C 1
ATOM 1020 O O . GLU A 1 134 ? -1.298 -12.062 -0.775 1.00 98.12 134 GLU A O 1
ATOM 1025 N N . ARG A 1 135 ? -1.622 -11.207 -2.828 1.00 98.00 135 ARG A N 1
ATOM 1026 C CA . ARG A 1 135 ? -0.281 -11.554 -3.330 1.00 98.00 135 ARG A CA 1
ATOM 1027 C C . ARG A 1 135 ? 0.830 -10.930 -2.489 1.00 98.00 135 ARG A C 1
ATOM 1029 O O . ARG A 1 135 ? 1.838 -11.576 -2.219 1.00 98.00 135 ARG A O 1
ATOM 1036 N N . CYS A 1 136 ? 0.663 -9.679 -2.070 1.00 97.69 136 CYS A N 1
ATOM 1037 C CA . CYS A 1 136 ? 1.647 -8.975 -1.255 1.00 97.69 136 CYS A CA 1
ATOM 1038 C C . CYS A 1 136 ? 1.724 -9.545 0.171 1.00 97.69 136 CYS A C 1
ATOM 1040 O O . CYS A 1 136 ? 2.816 -9.842 0.661 1.00 97.69 136 CYS A O 1
ATOM 1042 N N . ARG A 1 137 ? 0.584 -9.731 0.845 1.00 96.56 137 ARG A N 1
ATOM 1043 C CA . ARG A 1 137 ? 0.529 -10.111 2.265 1.00 96.56 137 ARG A CA 1
ATOM 1044 C C . ARG A 1 137 ? 0.870 -11.579 2.525 1.00 96.56 137 ARG A C 1
ATOM 1046 O O . ARG A 1 137 ? 1.254 -11.921 3.640 1.00 96.56 137 ARG A O 1
ATOM 1053 N N . THR A 1 138 ? 0.737 -12.443 1.520 1.00 97.25 138 THR A N 1
ATOM 1054 C CA . THR A 1 138 ? 1.086 -13.874 1.614 1.00 97.25 138 THR A CA 1
ATOM 1055 C C . THR A 1 138 ? 2.581 -14.141 1.467 1.00 97.25 138 THR A C 1
ATOM 1057 O O . THR A 1 138 ? 3.035 -15.263 1.684 1.00 97.25 138 THR A O 1
ATOM 1060 N N . ARG A 1 139 ? 3.384 -13.115 1.158 1.00 96.62 139 ARG A N 1
ATOM 1061 C CA . ARG A 1 139 ? 4.841 -13.248 1.072 1.00 96.62 139 ARG A CA 1
ATOM 1062 C C . ARG A 1 139 ? 5.424 -13.654 2.434 1.00 96.62 139 ARG A C 1
ATOM 1064 O O . ARG A 1 139 ? 5.171 -12.951 3.419 1.00 96.62 139 ARG A O 1
ATOM 1071 N N . PRO A 1 140 ? 6.297 -14.680 2.500 1.00 96.62 140 PRO A N 1
ATOM 1072 C CA . PRO A 1 140 ? 6.896 -15.125 3.761 1.00 96.62 140 PRO A CA 1
ATOM 1073 C C . PRO A 1 140 ? 7.601 -14.002 4.536 1.00 96.62 140 PRO A C 1
ATOM 1075 O O . PRO A 1 140 ? 7.468 -13.896 5.753 1.00 96.62 140 PRO A O 1
ATOM 1078 N N . THR A 1 141 ? 8.290 -13.098 3.830 1.00 94.81 141 THR A N 1
ATOM 1079 C CA . THR A 1 141 ? 8.981 -11.947 4.438 1.00 94.81 141 THR A CA 1
ATOM 1080 C C . THR A 1 141 ? 8.020 -10.982 5.134 1.00 94.81 141 THR A C 1
ATOM 1082 O O . THR A 1 141 ? 8.350 -10.412 6.175 1.00 94.81 141 THR A O 1
ATOM 1085 N N . TRP A 1 142 ? 6.822 -10.795 4.572 1.00 96.62 142 TRP A N 1
ATOM 1086 C CA . TRP A 1 142 ? 5.805 -9.940 5.174 1.00 96.62 142 TRP A CA 1
ATOM 1087 C C . TRP A 1 142 ? 5.158 -10.603 6.383 1.00 96.62 142 TRP A C 1
ATOM 1089 O O . TRP A 1 142 ? 5.058 -9.980 7.436 1.00 96.62 142 TRP A O 1
ATOM 1099 N N . GLN A 1 143 ? 4.781 -11.877 6.265 1.00 96.88 143 GLN A N 1
ATOM 1100 C CA . GLN A 1 143 ? 4.200 -12.629 7.378 1.00 96.88 143 GLN A CA 1
ATOM 1101 C C . GLN A 1 143 ? 5.143 -12.671 8.588 1.00 96.88 143 GLN A C 1
ATOM 1103 O O . GLN A 1 143 ? 4.702 -12.424 9.710 1.00 96.88 143 GLN A O 1
ATOM 1108 N N . ALA A 1 144 ? 6.446 -12.875 8.357 1.00 96.06 144 ALA A N 1
ATOM 1109 C CA . ALA A 1 144 ? 7.464 -12.793 9.402 1.00 96.06 144 ALA A CA 1
ATOM 1110 C C . ALA A 1 144 ? 7.512 -11.400 10.057 1.00 96.06 144 ALA A C 1
ATOM 1112 O O . ALA A 1 144 ? 7.546 -11.289 11.280 1.00 96.06 144 ALA A O 1
ATOM 1113 N N . THR A 1 145 ? 7.435 -10.328 9.261 1.00 94.50 145 THR A N 1
ATOM 1114 C CA . THR A 1 145 ? 7.403 -8.948 9.778 1.00 94.50 145 THR A CA 1
ATOM 1115 C C . THR A 1 145 ? 6.157 -8.695 10.630 1.00 94.50 145 THR A C 1
ATOM 1117 O O . THR A 1 145 ? 6.259 -8.143 11.723 1.00 94.50 145 THR A O 1
ATOM 1120 N N . VAL A 1 146 ? 4.977 -9.132 10.180 1.00 93.44 146 VAL A N 1
ATOM 1121 C CA . VAL A 1 146 ? 3.727 -9.000 10.945 1.00 93.44 146 VAL A CA 1
ATOM 1122 C C . VAL A 1 146 ? 3.802 -9.771 12.266 1.00 93.44 146 VAL A C 1
ATOM 1124 O O . VAL A 1 146 ? 3.329 -9.263 13.284 1.00 93.44 146 VAL A O 1
ATOM 1127 N N . ALA A 1 147 ? 4.405 -10.963 12.278 1.00 92.75 147 ALA A N 1
ATOM 1128 C CA . ALA A 1 147 ? 4.613 -11.737 13.501 1.00 92.75 147 ALA A CA 1
ATOM 1129 C C . ALA A 1 147 ? 5.510 -10.988 14.504 1.00 92.75 147 ALA A C 1
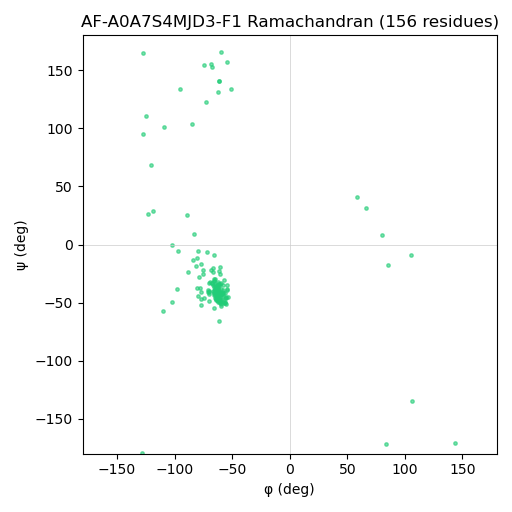ATOM 1131 O O . ALA A 1 147 ? 5.097 -10.791 15.647 1.00 92.75 147 ALA A O 1
ATOM 1132 N N . LEU A 1 148 ? 6.660 -10.474 14.052 1.00 92.50 148 LEU A N 1
ATOM 1133 C CA . LEU A 1 148 ? 7.589 -9.692 14.881 1.00 92.50 148 LEU A CA 1
ATOM 1134 C C . LEU A 1 148 ? 6.937 -8.424 15.452 1.00 92.50 148 LEU A C 1
ATOM 1136 O O . LEU A 1 148 ? 7.100 -8.101 16.627 1.00 92.50 148 LEU A O 1
ATOM 1140 N N . VAL A 1 149 ? 6.157 -7.703 14.640 1.00 87.44 149 VAL A N 1
ATOM 1141 C CA . VAL A 1 149 ? 5.451 -6.493 15.093 1.00 87.44 149 VAL A CA 1
ATOM 1142 C C . VAL A 1 149 ? 4.380 -6.831 16.128 1.00 87.44 149 VAL A C 1
ATOM 1144 O O . VAL A 1 149 ? 4.218 -6.093 17.102 1.00 87.44 149 VAL A O 1
ATOM 1147 N N . LYS A 1 150 ? 3.639 -7.932 15.941 1.00 84.25 150 LYS A N 1
ATOM 1148 C CA . LYS A 1 150 ? 2.659 -8.396 16.931 1.00 84.25 150 LYS A CA 1
ATOM 1149 C C . LYS A 1 150 ? 3.347 -8.706 18.255 1.00 84.25 150 LYS A C 1
ATOM 1151 O O . LYS A 1 150 ? 2.908 -8.184 19.274 1.00 84.25 150 LYS A O 1
ATOM 1156 N N . GLU A 1 151 ? 4.435 -9.471 18.231 1.00 82.12 151 GLU A N 1
ATOM 1157 C CA . GLU A 1 151 ? 5.227 -9.799 19.420 1.00 82.12 151 GLU A CA 1
ATOM 1158 C C . GLU A 1 151 ? 5.717 -8.538 20.148 1.00 82.12 151 GLU A C 1
ATOM 1160 O O . GLU A 1 151 ? 5.443 -8.364 21.335 1.00 82.12 151 GLU A O 1
ATOM 1165 N N . ALA A 1 152 ? 6.321 -7.587 19.429 1.00 79.69 152 ALA A N 1
ATOM 1166 C CA . ALA A 1 152 ? 6.802 -6.334 20.011 1.00 79.69 152 ALA A CA 1
ATOM 1167 C C . ALA A 1 152 ? 5.683 -5.505 20.675 1.00 79.69 152 ALA A C 1
ATOM 1169 O O . ALA A 1 152 ? 5.885 -4.923 21.743 1.00 79.69 152 ALA A O 1
ATOM 1170 N N . ARG A 1 153 ? 4.479 -5.473 20.079 1.00 72.81 153 ARG A N 1
ATOM 1171 C CA . ARG A 1 153 ? 3.300 -4.796 20.657 1.00 72.81 153 ARG A CA 1
ATOM 1172 C C . ARG A 1 153 ? 2.821 -5.453 21.958 1.00 72.81 153 ARG A C 1
ATOM 1174 O O . ARG A 1 153 ? 2.246 -4.754 22.791 1.00 72.81 153 ARG A O 1
ATOM 1181 N N . PHE A 1 154 ? 3.022 -6.761 22.130 1.00 61.53 154 PHE A N 1
ATOM 1182 C CA . PHE A 1 154 ? 2.704 -7.461 23.378 1.00 61.53 154 PHE A CA 1
ATOM 1183 C C . PHE A 1 154 ? 3.750 -7.197 24.462 1.00 61.53 154 PHE A C 1
ATOM 1185 O O . PHE A 1 154 ? 3.376 -6.962 25.609 1.00 61.53 154 PHE A O 1
ATOM 1192 N N . THR A 1 155 ? 5.036 -7.177 24.109 1.00 62.78 155 THR A N 1
ATOM 1193 C CA . THR A 1 155 ? 6.124 -6.958 25.075 1.00 62.78 155 THR A CA 1
ATOM 1194 C C . THR A 1 155 ? 6.085 -5.559 25.693 1.00 62.78 155 THR A C 1
ATOM 1196 O O . THR A 1 155 ? 6.325 -5.429 26.882 1.00 62.78 155 THR A O 1
ATOM 1199 N N . TYR A 1 156 ? 5.691 -4.526 24.939 1.00 53.81 156 TYR A N 1
ATOM 1200 C CA . TYR A 1 156 ? 5.598 -3.141 25.439 1.00 53.81 156 TYR A CA 1
ATOM 1201 C C . TYR A 1 156 ? 4.426 -2.885 26.413 1.00 53.81 156 TYR A C 1
ATOM 1203 O O . TYR A 1 156 ? 4.283 -1.780 26.929 1.00 53.81 156 TYR A O 1
ATOM 1211 N N . LYS A 1 157 ? 3.539 -3.872 26.612 1.00 51.81 157 LYS A N 1
ATOM 1212 C CA . LYS A 1 157 ? 2.415 -3.800 27.563 1.00 51.81 157 LYS A CA 1
ATOM 1213 C C . LYS A 1 157 ? 2.712 -4.456 28.918 1.00 51.81 157 LYS A C 1
ATOM 1215 O O . LYS A 1 157 ? 1.842 -4.404 29.786 1.00 51.81 157 LYS A O 1
ATOM 1220 N N . LYS A 1 158 ? 3.869 -5.104 29.071 1.00 42.66 158 LYS A N 1
ATOM 1221 C CA . LYS A 1 158 ? 4.395 -5.567 30.362 1.00 42.66 158 LYS A CA 1
ATOM 1222 C C . LYS A 1 158 ? 5.345 -4.520 30.923 1.00 42.66 158 LYS A C 1
ATOM 1224 O O . LYS A 1 158 ? 5.359 -4.394 32.162 1.00 42.66 158 LYS A O 1
#

Foldseek 3Di:
DVVVLVCVLVVDPPDPSVQQADPPDDLNVLLVVLLVCLVPQQVVLLVQLLCQQPVCVLPVVDHGDVVSNVSSLVSNLVSVVVVLVQLVVADCLENSHVDNHNSLVSCLVSLVSCVVSVNVVSQVVRVSSVSSNVVVCPDPVNVVVVVVVVVVSVVVVD

Radius of gyration: 16.32 Å; Cα contacts (8 Å, |Δi|>4): 167; chains: 1; bounding box: 40×27×47 Å

Nearest PDB structures (foldseek):
  7za5-assembly1_B  TM=9.291E-01  e=2.093E-06  Alopecurus myosuroides
  6tk8-assembly1_AAA-2  TM=9.125E-01  e=3.289E-06  Alopecurus myosuroides
  7odm-assembly1_AAA-2  TM=9.042E-01  e=3.459E-06  Alopecurus myosuroides
  6mhc-assembly1_B  TM=8.637E-01  e=2.599E-04  Homo sapiens
  3vln-assembly1_A-2  TM=8.105E-01  e=3.694E-04  Homo sapiens

Solvent-accessible surface area (backbone atoms only — not comparable to full-atom values): 8466 Å² total; per-residue (Å²): 114,66,69,59,54,51,47,52,22,68,74,38,73,90,42,79,58,26,65,28,52,58,66,93,53,71,70,28,52,52,33,51,50,43,42,49,46,35,67,70,57,45,48,69,21,46,46,36,24,24,41,31,59,38,47,19,62,74,69,70,67,57,80,55,55,64,68,54,26,49,54,16,50,58,53,36,48,56,53,50,52,54,48,25,54,48,45,70,73,30,68,57,67,30,90,77,21,67,54,73,31,52,32,50,60,61,46,50,67,51,58,50,36,31,43,72,35,75,45,45,64,71,38,66,77,28,65,51,44,34,54,34,48,49,63,56,58,68,33,68,72,46,47,52,50,54,50,52,53,53,53,53,62,55,61,76,74,110

Organism: NCBI:txid72548

Secondary structure (DSSP, 8-state):
-HHHHHHHHHHSTTSGGGGGSPPTTHHHHHHHHHHHHIIIIIHHHHHHHHIIIIIHHHHT--S--HHHHHHHHHHHHHHHHHHHHHHHHSTTSBTTBSS--HHHHHHHHHHHHHHHTT-THHHHT-HHHHHHHHHHHTSHHHHHHHHHHHHHHHHTT-

InterPro domains:
  IPR004046 Glutathione S-transferase, C-terminal [PF00043] (54-140)
  IPR010987 Glutathione S-transferase, C-terminal-like [PS50405] (24-158)
  IPR036282 Glutathione S-transferase, C-terminal domain superfamily [SSF47616] (7-151)

pLDDT: mean 92.8, std 8.37, range [42.66, 98.5]

Mean predicted aligned error: 3.8 Å